Protein AF-A0A238YU78-F1 (afdb_monomer_lite)

Structure (mmCIF, N/CA/C/O backbone):
data_AF-A0A238YU78-F1
#
_entry.id   AF-A0A238YU78-F1
#
loop_
_atom_site.group_PDB
_atom_site.id
_atom_site.type_symbol
_atom_site.label_atom_id
_atom_site.label_alt_id
_atom_site.label_comp_id
_atom_site.label_asym_id
_atom_site.label_entity_id
_atom_site.label_seq_id
_atom_site.pdbx_PDB_ins_code
_atom_site.Cartn_x
_atom_site.Cartn_y
_atom_site.Cartn_z
_atom_site.occupancy
_atom_site.B_iso_or_equiv
_atom_site.auth_seq_id
_atom_site.auth_comp_id
_atom_site.auth_asym_id
_atom_site.auth_atom_id
_atom_site.pdbx_PDB_model_num
ATOM 1 N N . MET A 1 1 ? -21.772 9.415 -13.716 1.00 43.59 1 MET A N 1
ATOM 2 C CA . MET A 1 1 ? -20.912 8.350 -13.154 1.00 43.59 1 MET A CA 1
ATOM 3 C C . MET A 1 1 ? -19.638 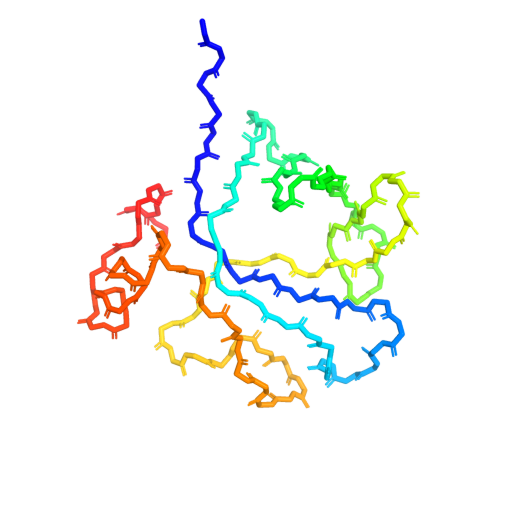9.010 -12.639 1.00 43.59 1 MET A C 1
ATOM 5 O O . MET A 1 1 ? -18.949 9.639 -13.431 1.00 43.59 1 MET A O 1
ATOM 9 N N . LEU A 1 2 ? -19.375 9.005 -11.327 1.00 52.41 2 LEU A N 1
ATOM 10 C CA . LEU A 1 2 ? -18.134 9.577 -10.784 1.00 52.41 2 LEU A CA 1
ATOM 11 C C . LEU A 1 2 ? -16.968 8.689 -11.236 1.00 52.41 2 LEU A C 1
ATOM 13 O O . LEU A 1 2 ? -16.903 7.529 -10.843 1.00 52.41 2 LEU A O 1
ATOM 17 N N . VAL A 1 3 ? -16.078 9.213 -12.080 1.00 58.66 3 VAL A N 1
ATOM 18 C CA . VAL A 1 3 ? -14.876 8.483 -12.503 1.00 58.66 3 VAL A CA 1
ATOM 19 C C . VAL A 1 3 ? -13.944 8.392 -11.296 1.00 58.66 3 VAL A C 1
ATOM 21 O O . VAL A 1 3 ? -13.409 9.399 -10.830 1.00 58.66 3 VAL A O 1
ATOM 24 N N . MET A 1 4 ? -13.813 7.190 -10.741 1.00 80.19 4 MET A N 1
ATOM 25 C CA . MET A 1 4 ? -12.860 6.882 -9.679 1.00 80.19 4 MET A CA 1
ATOM 26 C C . MET A 1 4 ? -11.531 6.522 -10.325 1.00 80.19 4 MET A C 1
ATOM 28 O O . MET A 1 4 ? -11.503 5.788 -11.309 1.00 80.19 4 MET A O 1
ATOM 32 N N . ALA A 1 5 ? -10.433 7.050 -9.792 1.00 86.50 5 ALA A N 1
ATOM 33 C CA . ALA A 1 5 ? -9.130 6.742 -10.351 1.00 86.50 5 ALA A CA 1
ATOM 34 C C . ALA A 1 5 ? -8.682 5.356 -9.887 1.00 86.50 5 ALA A C 1
ATOM 36 O O . ALA A 1 5 ? -8.666 5.080 -8.688 1.00 86.50 5 ALA A O 1
ATOM 37 N N . GLU A 1 6 ? -8.289 4.509 -10.829 1.00 92.06 6 GLU A N 1
ATOM 38 C CA . GLU A 1 6 ? -7.728 3.188 -10.560 1.00 92.06 6 GLU A CA 1
ATOM 39 C C . GLU A 1 6 ? -6.211 3.217 -10.684 1.00 92.06 6 GLU A C 1
ATOM 41 O O . GLU A 1 6 ? -5.665 3.815 -11.612 1.00 92.06 6 GLU A O 1
ATOM 46 N N . ARG A 1 7 ? -5.522 2.583 -9.733 1.00 94.75 7 ARG A N 1
ATOM 47 C CA . ARG A 1 7 ? -4.065 2.427 -9.760 1.00 94.75 7 ARG A CA 1
ATOM 48 C C . ARG A 1 7 ? -3.664 1.026 -9.328 1.00 94.75 7 ARG A C 1
ATOM 50 O O . ARG A 1 7 ? -4.255 0.479 -8.403 1.00 94.75 7 ARG A O 1
ATOM 57 N N . VAL A 1 8 ? -2.608 0.502 -9.944 1.00 97.06 8 VAL A N 1
ATOM 58 C CA . VAL A 1 8 ? -1.850 -0.631 -9.397 1.00 97.06 8 VAL A CA 1
ATOM 59 C C . VAL A 1 8 ? -0.962 -0.099 -8.273 1.00 97.06 8 VAL A C 1
ATOM 61 O O . VAL A 1 8 ? -0.184 0.839 -8.482 1.00 97.06 8 VAL A O 1
ATOM 64 N N . MET A 1 9 ? -1.116 -0.652 -7.075 1.00 97.81 9 MET A N 1
ATOM 65 C CA . MET A 1 9 ? -0.466 -0.181 -5.852 1.00 97.81 9 MET A CA 1
ATOM 66 C C . MET A 1 9 ? 0.186 -1.345 -5.111 1.00 97.81 9 MET A C 1
ATOM 68 O O . MET A 1 9 ? -0.298 -2.470 -5.190 1.00 97.81 9 MET A O 1
ATOM 72 N N . PHE A 1 10 ? 1.246 -1.045 -4.365 1.00 98.25 10 PHE A N 1
ATOM 73 C CA . PHE A 1 10 ? 1.712 -1.864 -3.253 1.00 98.25 10 PHE A CA 1
ATOM 74 C C . PHE A 1 10 ? 0.897 -1.510 -2.005 1.00 98.25 10 PHE A C 1
ATOM 76 O O . PHE A 1 10 ? 0.702 -0.325 -1.708 1.00 98.25 10 PHE A O 1
ATOM 83 N N . ILE A 1 11 ? 0.420 -2.525 -1.290 1.00 98.56 11 ILE A N 1
ATOM 84 C CA . ILE A 1 11 ? -0.342 -2.405 -0.046 1.00 98.56 11 ILE A CA 1
ATOM 85 C C . ILE A 1 11 ? 0.302 -3.325 0.982 1.00 98.56 11 ILE A C 1
ATOM 87 O O . ILE A 1 11 ? 0.544 -4.487 0.681 1.00 98.56 11 ILE A O 1
ATOM 91 N N . GLN A 1 12 ? 0.545 -2.845 2.196 1.00 98.38 12 GLN A N 1
ATOM 92 C CA . GLN A 1 12 ? 1.043 -3.665 3.299 1.00 98.38 12 GLN A CA 1
ATOM 93 C C . GLN A 1 12 ? 0.212 -3.435 4.556 1.00 98.38 12 GLN A C 1
ATOM 95 O O . GLN A 1 12 ? -0.025 -2.287 4.930 1.00 98.38 12 GLN A O 1
ATOM 100 N N . LEU A 1 13 ? -0.189 -4.518 5.226 1.00 98.19 13 LEU A N 1
ATOM 101 C CA . LEU A 1 13 ? -0.779 -4.456 6.562 1.00 98.19 13 LEU A CA 1
ATOM 102 C C . LEU A 1 13 ? 0.320 -4.162 7.590 1.00 98.19 13 LEU A C 1
ATOM 104 O O . LEU A 1 13 ? 1.321 -4.876 7.665 1.00 98.19 13 LEU A O 1
ATOM 108 N N . LYS A 1 14 ? 0.126 -3.114 8.388 1.00 97.56 14 LYS A N 1
ATOM 109 C CA . LYS A 1 14 ? 1.098 -2.639 9.382 1.00 97.56 14 LYS A CA 1
ATOM 110 C C . LYS A 1 14 ? 0.682 -2.974 10.811 1.00 97.56 14 LYS A C 1
ATOM 112 O O . LYS A 1 14 ? 1.544 -3.263 11.640 1.00 97.56 14 LYS A O 1
ATOM 117 N N . THR A 1 15 ? -0.619 -3.003 11.100 1.00 97.12 15 THR A N 1
ATOM 118 C CA . THR A 1 15 ? -1.129 -3.398 12.423 1.00 97.12 15 THR A CA 1
ATOM 119 C C . THR A 1 15 ? -0.622 -4.779 12.821 1.00 97.12 15 THR A C 1
ATOM 121 O O . THR A 1 15 ? -0.737 -5.730 12.058 1.00 97.12 15 THR A O 1
ATOM 124 N N . GLY A 1 16 ? -0.051 -4.883 14.024 1.00 96.50 16 GLY A N 1
ATOM 125 C CA . GLY A 1 16 ? 0.487 -6.141 14.551 1.00 96.50 16 GLY A CA 1
ATOM 126 C C . GLY A 1 16 ? 1.810 -6.594 13.921 1.00 96.50 16 GLY A C 1
ATOM 127 O O . GLY A 1 16 ? 2.312 -7.657 14.281 1.00 96.50 16 GLY A O 1
ATOM 128 N N . HIS A 1 17 ? 2.405 -5.807 13.016 1.00 94.75 17 HIS A N 1
ATOM 129 C CA . HIS A 1 17 ? 3.584 -6.211 12.253 1.00 94.75 17 HIS A CA 1
ATOM 130 C C . HIS A 1 17 ? 4.691 -5.150 12.257 1.00 94.75 17 HIS A C 1
ATOM 132 O O . HIS A 1 17 ? 4.786 -4.296 11.373 1.00 94.75 17 HIS A O 1
ATOM 138 N N . SER A 1 18 ? 5.602 -5.259 13.223 1.00 89.50 18 SER A N 1
ATOM 139 C CA . SER A 1 18 ? 6.824 -4.450 13.260 1.00 89.50 18 SER A CA 1
ATOM 140 C C . SER A 1 18 ? 7.772 -4.798 12.104 1.00 89.50 18 SER A C 1
ATOM 142 O O . SER A 1 18 ? 7.779 -5.925 11.597 1.00 89.50 18 SER A O 1
ATOM 144 N N . THR A 1 19 ? 8.652 -3.864 11.729 1.00 90.94 19 THR A N 1
ATOM 145 C CA . THR A 1 19 ? 9.749 -4.090 10.759 1.00 90.94 19 THR A CA 1
ATOM 146 C C . THR A 1 19 ? 9.288 -4.572 9.374 1.00 90.94 19 THR A C 1
ATOM 148 O O . THR A 1 19 ? 9.962 -5.376 8.741 1.00 90.94 19 THR A O 1
ATOM 151 N N . ASP A 1 20 ? 8.129 -4.102 8.906 1.00 90.81 20 ASP A N 1
ATOM 152 C CA . ASP A 1 20 ? 7.560 -4.405 7.579 1.00 90.81 20 ASP A CA 1
ATOM 153 C C . ASP A 1 20 ? 7.386 -5.900 7.277 1.00 90.81 20 ASP A C 1
ATOM 155 O O . ASP A 1 20 ? 7.548 -6.332 6.137 1.00 90.81 20 ASP A O 1
ATOM 159 N N . LYS A 1 21 ? 7.068 -6.721 8.280 1.00 94.75 21 LYS A N 1
ATOM 160 C CA . LYS A 1 21 ? 6.859 -8.171 8.094 1.00 94.75 21 LYS A CA 1
ATOM 161 C C . LYS A 1 21 ? 5.395 -8.567 7.896 1.00 94.75 21 LYS A C 1
ATOM 163 O O . LYS A 1 21 ? 5.086 -9.754 7.874 1.00 94.75 21 LYS A O 1
ATOM 168 N N . GLY A 1 22 ? 4.499 -7.589 7.797 1.00 96.25 22 GLY A N 1
ATOM 169 C CA . GLY A 1 22 ? 3.077 -7.847 7.615 1.00 96.25 22 GLY A CA 1
ATOM 170 C C . GLY A 1 22 ? 2.754 -8.303 6.196 1.00 96.25 22 GLY A C 1
ATOM 171 O O . GLY A 1 22 ? 3.520 -7.994 5.281 1.00 96.25 22 GLY A O 1
ATOM 172 N N . PRO A 1 23 ? 1.636 -9.019 5.993 1.00 97.75 23 PRO A N 1
ATOM 173 C CA . PRO A 1 23 ? 1.168 -9.389 4.665 1.00 97.75 23 PRO A CA 1
ATOM 174 C C . PRO A 1 23 ? 1.122 -8.184 3.718 1.00 97.75 23 PRO A C 1
ATOM 176 O O . PRO A 1 23 ? 0.775 -7.071 4.127 1.00 97.75 23 PRO A O 1
ATOM 179 N N . ALA A 1 24 ? 1.487 -8.412 2.458 1.00 98.31 24 ALA A N 1
ATOM 180 C CA . ALA A 1 24 ? 1.539 -7.372 1.442 1.00 98.31 24 ALA A CA 1
ATOM 181 C C . ALA A 1 24 ? 0.990 -7.850 0.098 1.00 98.31 24 ALA A C 1
ATOM 183 O O . ALA A 1 24 ? 0.975 -9.050 -0.191 1.00 98.31 24 ALA A O 1
ATOM 184 N N . TRP A 1 25 ? 0.569 -6.891 -0.724 1.00 98.75 25 TRP A N 1
ATOM 185 C CA . TRP A 1 25 ? -0.107 -7.119 -1.992 1.00 98.75 25 TRP A CA 1
ATOM 186 C C . TRP A 1 25 ? 0.332 -6.136 -3.069 1.00 98.75 25 TRP A C 1
ATOM 188 O O . TRP A 1 25 ? 0.639 -4.980 -2.776 1.00 98.75 25 TRP A O 1
ATOM 198 N N . ILE A 1 26 ? 0.295 -6.596 -4.318 1.00 98.56 26 ILE A N 1
ATOM 199 C CA . ILE A 1 26 ? 0.182 -5.748 -5.501 1.00 98.56 26 ILE A CA 1
ATOM 200 C C . ILE A 1 26 ? -1.245 -5.896 -6.015 1.00 98.56 26 ILE A C 1
ATOM 202 O O . ILE A 1 26 ? -1.609 -6.965 -6.505 1.00 98.56 26 ILE A O 1
ATOM 206 N N . SER A 1 27 ? -2.033 -4.828 -5.915 1.00 98.50 27 SER A N 1
ATOM 207 C CA . SER A 1 27 ? -3.462 -4.860 -6.243 1.00 98.50 27 SER A CA 1
ATOM 208 C C . SER A 1 27 ? -3.913 -3.619 -6.991 1.00 98.50 27 SER A C 1
ATOM 210 O O . SER A 1 27 ? -3.300 -2.547 -6.918 1.00 98.50 27 SER A O 1
ATOM 212 N N . ARG A 1 28 ? -5.073 -3.742 -7.635 1.00 97.19 28 ARG A N 1
ATOM 213 C CA . ARG A 1 28 ? -5.861 -2.600 -8.087 1.00 97.19 28 ARG A CA 1
ATOM 214 C C . ARG A 1 28 ? -6.503 -1.902 -6.892 1.00 97.19 28 ARG A C 1
ATOM 216 O O . ARG A 1 28 ? -7.200 -2.516 -6.087 1.00 97.19 28 ARG A O 1
ATOM 223 N N . VAL A 1 29 ? -6.312 -0.592 -6.805 1.00 97.25 29 VAL A N 1
ATOM 224 C CA . VAL A 1 29 ? -6.931 0.264 -5.791 1.00 97.25 29 VAL A CA 1
ATOM 225 C C . VAL A 1 29 ? -7.691 1.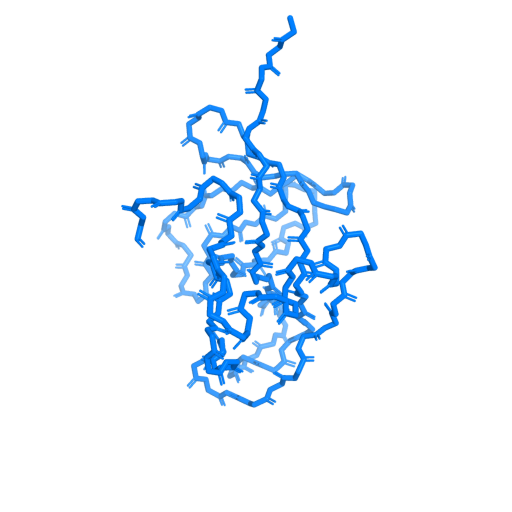381 -6.484 1.00 97.25 29 VAL A C 1
ATOM 227 O O . VAL A 1 29 ? -7.140 2.093 -7.329 1.00 97.25 29 VAL A O 1
ATOM 230 N N . ARG A 1 30 ? -8.958 1.558 -6.101 1.00 95.81 30 ARG A N 1
ATOM 231 C CA . ARG A 1 30 ? -9.771 2.700 -6.534 1.00 95.81 30 ARG A CA 1
ATOM 232 C C . ARG A 1 30 ? -9.637 3.827 -5.528 1.00 95.81 30 ARG A C 1
ATOM 234 O O . ARG A 1 30 ? -9.803 3.604 -4.334 1.00 95.81 30 ARG A O 1
ATOM 241 N N . PHE A 1 31 ? -9.423 5.044 -6.000 1.00 95.00 31 PHE A N 1
ATOM 242 C CA . PHE A 1 31 ? -9.370 6.239 -5.169 1.00 95.00 31 PHE A CA 1
ATOM 243 C C . PHE A 1 31 ? -10.530 7.181 -5.472 1.00 95.00 31 PHE A C 1
ATOM 245 O O . PHE A 1 31 ? -10.988 7.307 -6.612 1.00 95.00 31 PHE A O 1
ATOM 252 N N . ASN A 1 32 ? -10.981 7.897 -4.442 1.00 93.88 32 ASN A N 1
ATOM 253 C CA . ASN A 1 32 ? -11.820 9.072 -4.651 1.00 93.88 32 ASN A CA 1
ATOM 254 C C . ASN A 1 32 ? -11.016 10.221 -5.294 1.00 93.88 32 ASN A C 1
ATOM 256 O O . ASN A 1 32 ? -9.786 10.217 -5.315 1.00 93.88 32 ASN A O 1
ATOM 260 N N . ARG A 1 33 ? -11.717 11.251 -5.784 1.00 90.00 33 ARG A N 1
ATOM 261 C CA . ARG A 1 33 ? -11.106 12.387 -6.502 1.00 90.00 33 ARG A CA 1
ATOM 262 C C . ARG A 1 33 ? -10.024 13.127 -5.701 1.00 90.00 33 ARG A C 1
ATOM 264 O O . ARG A 1 33 ? -9.116 13.698 -6.292 1.00 90.00 33 ARG A O 1
ATOM 271 N N . SER A 1 34 ? -10.127 13.137 -4.370 1.00 91.62 34 SER A N 1
ATOM 272 C CA . SER A 1 34 ? -9.162 13.797 -3.483 1.00 91.62 34 SER A CA 1
ATOM 273 C C . SER A 1 34 ? -8.006 12.896 -3.045 1.00 91.62 34 SER A C 1
ATOM 275 O O . SER A 1 34 ? -7.138 13.361 -2.308 1.00 91.62 34 SER A O 1
ATOM 277 N N . TRP A 1 35 ? -7.987 11.625 -3.463 1.00 92.25 35 TRP A N 1
ATOM 278 C CA . TRP A 1 35 ? -7.000 10.612 -3.065 1.00 92.25 35 TRP A CA 1
ATOM 279 C C . TRP A 1 35 ? -6.941 10.332 -1.555 1.00 92.25 35 TRP A C 1
ATOM 281 O O . TRP A 1 35 ? -5.999 9.705 -1.069 1.00 92.25 35 TRP A O 1
ATOM 291 N N . LYS A 1 36 ? -7.931 10.808 -0.789 1.00 96.12 36 LYS A N 1
ATOM 292 C CA . LYS A 1 36 ? -8.003 10.630 0.671 1.00 96.12 36 LYS A CA 1
ATOM 293 C C . LYS A 1 36 ? -8.718 9.342 1.077 1.00 96.12 36 LYS A C 1
ATOM 295 O O . LYS A 1 36 ? -8.607 8.941 2.232 1.00 96.12 36 LYS A O 1
ATOM 300 N N . THR A 1 37 ? -9.424 8.702 0.148 1.00 97.06 37 THR A N 1
ATOM 301 C CA . THR A 1 37 ? -10.119 7.431 0.376 1.00 97.06 37 THR A CA 1
ATOM 302 C C . THR A 1 37 ? -9.744 6.442 -0.715 1.00 97.06 37 THR A C 1
ATOM 304 O O . THR A 1 37 ? -9.860 6.772 -1.899 1.00 97.06 37 THR A O 1
ATOM 307 N N . ALA A 1 38 ? -9.316 5.254 -0.302 1.00 97.94 38 ALA A N 1
ATOM 308 C CA . ALA A 1 38 ? -9.030 4.106 -1.148 1.00 97.94 38 ALA A CA 1
ATOM 309 C C . ALA A 1 38 ? -10.063 3.000 -0.907 1.00 97.94 38 ALA A C 1
ATOM 311 O O . ALA A 1 38 ? -10.502 2.791 0.220 1.00 97.94 38 ALA A O 1
ATOM 312 N N . TYR A 1 39 ? -10.425 2.284 -1.965 1.00 97.88 39 TYR A N 1
ATOM 313 C CA . TYR A 1 39 ? -11.295 1.115 -1.922 1.00 97.88 39 TYR A CA 1
ATOM 314 C C . TYR A 1 39 ? -10.525 -0.074 -2.484 1.00 97.88 39 TYR A C 1
ATOM 316 O O . TYR A 1 39 ? -10.069 -0.027 -3.633 1.00 97.88 39 TYR A O 1
ATOM 324 N N . TRP A 1 40 ? -10.367 -1.113 -1.671 1.00 98.12 40 TRP A N 1
ATOM 325 C CA . TRP A 1 40 ? -9.496 -2.253 -1.958 1.00 98.12 40 TRP A CA 1
ATOM 326 C C . TRP A 1 40 ? -9.996 -3.492 -1.207 1.00 98.12 40 TRP A C 1
ATOM 328 O O . TRP A 1 40 ? -10.267 -3.402 -0.016 1.00 98.12 40 TRP A O 1
ATOM 338 N N . HIS A 1 41 ? -10.172 -4.623 -1.902 1.00 97.50 41 HIS A N 1
ATOM 339 C CA . HIS A 1 41 ? -10.700 -5.884 -1.344 1.00 97.50 41 HIS A CA 1
ATOM 340 C C . HIS A 1 41 ? -11.934 -5.731 -0.434 1.00 97.50 41 HIS A C 1
ATOM 342 O O . HIS A 1 41 ? -11.996 -6.285 0.658 1.00 97.50 41 HIS A O 1
ATOM 348 N N . GLY A 1 42 ? -12.916 -4.935 -0.865 1.00 97.50 42 GLY A N 1
ATOM 349 C CA . GLY A 1 42 ? -14.127 -4.665 -0.078 1.00 97.50 42 GLY A CA 1
ATOM 350 C C . GLY A 1 42 ? -13.930 -3.705 1.102 1.00 97.50 42 GLY A C 1
ATOM 351 O O . GLY A 1 42 ? -14.915 -3.278 1.691 1.00 97.50 42 GLY A O 1
ATOM 352 N N . ARG A 1 43 ? -12.693 -3.299 1.409 1.00 98.38 43 ARG A N 1
ATOM 353 C CA . ARG A 1 43 ? -12.366 -2.362 2.488 1.00 98.38 43 ARG A CA 1
ATOM 354 C C . ARG A 1 43 ? -12.431 -0.920 2.017 1.00 98.38 43 ARG A C 1
ATOM 356 O O . ARG A 1 43 ? -12.111 -0.604 0.864 1.00 98.38 43 ARG A O 1
ATOM 363 N N . THR A 1 44 ? -12.768 -0.037 2.953 1.00 98.56 44 THR A N 1
ATOM 364 C CA . THR A 1 44 ? -12.682 1.413 2.774 1.00 98.56 44 THR A CA 1
ATOM 365 C C . THR A 1 44 ? -11.542 1.947 3.627 1.00 98.56 44 THR A C 1
ATOM 367 O O . THR A 1 44 ? -11.631 2.011 4.849 1.00 98.56 44 THR A O 1
ATOM 370 N N . LEU A 1 45 ? -10.461 2.357 2.973 1.00 98.69 45 LEU A N 1
ATOM 371 C CA . LEU A 1 45 ? -9.265 2.858 3.633 1.00 98.69 45 LEU A CA 1
ATOM 372 C C . LEU A 1 45 ? -9.246 4.390 3.599 1.00 98.69 45 LEU A C 1
ATOM 374 O O . LEU A 1 45 ? -9.376 5.003 2.534 1.00 98.69 45 LEU A O 1
ATOM 378 N N . ARG A 1 46 ? -9.038 5.032 4.749 1.00 98.50 46 ARG A N 1
ATOM 379 C CA . ARG A 1 46 ? -8.939 6.493 4.877 1.00 98.50 46 ARG A CA 1
ATOM 380 C C . ARG A 1 46 ? -7.501 6.918 5.144 1.00 98.50 46 ARG A C 1
ATOM 382 O O . ARG A 1 46 ? -6.855 6.411 6.056 1.00 98.50 46 ARG A O 1
ATOM 389 N N . ARG A 1 47 ? -7.012 7.882 4.361 1.00 98.12 47 ARG A N 1
ATOM 390 C CA . ARG A 1 47 ? -5.675 8.459 4.528 1.00 98.12 47 ARG A CA 1
ATOM 391 C C . ARG A 1 47 ? -5.598 9.232 5.840 1.00 98.12 47 ARG A C 1
ATOM 393 O O . ARG A 1 47 ? -6.476 10.053 6.115 1.00 98.12 47 ARG A O 1
ATOM 400 N N . TRP A 1 48 ? -4.520 9.043 6.595 1.00 97.56 48 TRP A N 1
ATOM 401 C CA . TRP A 1 48 ? -4.266 9.797 7.822 1.00 97.56 48 TRP A CA 1
ATOM 402 C C . TRP A 1 48 ? -2.773 10.097 7.987 1.00 97.56 48 TRP A C 1
ATOM 404 O O . TRP A 1 48 ? -1.997 9.187 8.261 1.00 97.56 48 TRP A O 1
ATOM 414 N N . PRO A 1 49 ? -2.347 11.364 7.828 1.00 91.62 49 PRO A N 1
ATOM 415 C CA . PRO A 1 49 ? -0.937 11.741 7.945 1.00 91.62 49 PRO A CA 1
ATOM 416 C C . PRO A 1 49 ? -0.341 11.582 9.349 1.00 91.62 49 PRO A C 1
ATOM 418 O O . PRO A 1 49 ? 0.873 11.598 9.481 1.00 91.62 49 PRO A O 1
ATOM 421 N N . GLY A 1 50 ? -1.172 11.469 10.389 1.00 92.94 50 GLY A N 1
ATOM 422 C CA . GLY A 1 50 ? -0.714 11.319 11.772 1.00 92.94 50 GLY A CA 1
ATOM 423 C C . GLY A 1 50 ? -0.403 9.879 12.190 1.00 92.94 50 GLY A C 1
ATOM 424 O O . GLY A 1 50 ? -0.241 9.639 13.380 1.00 92.94 50 GLY A O 1
ATOM 425 N N . LEU A 1 51 ? -0.398 8.917 11.259 1.00 93.31 51 LEU A N 1
ATOM 426 C CA . LEU A 1 51 ? 0.035 7.547 11.543 1.00 93.31 51 LEU A CA 1
ATOM 427 C C . LEU A 1 51 ? 1.566 7.498 11.569 1.00 93.31 51 LEU A C 1
ATOM 429 O O . LEU A 1 51 ? 2.223 8.177 10.783 1.00 93.31 51 LEU A O 1
ATOM 433 N N . PHE A 1 52 ? 2.128 6.701 12.476 1.00 89.38 52 PHE A N 1
ATOM 434 C CA . PHE A 1 52 ? 3.577 6.650 12.682 1.00 89.38 52 PHE A CA 1
ATOM 435 C C . PHE A 1 52 ? 4.303 5.846 11.593 1.00 89.38 52 PHE A C 1
ATOM 437 O O . PHE A 1 52 ? 5.274 6.325 11.017 1.00 89.38 52 PHE A O 1
ATOM 444 N N . ASP A 1 53 ? 3.813 4.639 11.297 1.00 93.06 53 ASP A N 1
ATOM 445 C CA . ASP A 1 53 ? 4.442 3.692 10.362 1.00 93.06 53 ASP A CA 1
ATOM 446 C C . ASP A 1 53 ? 3.447 3.218 9.285 1.00 93.06 53 ASP A C 1
ATOM 448 O O . ASP A 1 53 ? 3.543 2.132 8.732 1.00 93.06 53 ASP A O 1
ATOM 452 N N . ALA A 1 54 ? 2.426 4.021 8.999 1.00 97.12 54 ALA A N 1
ATOM 453 C CA . ALA A 1 54 ? 1.382 3.728 8.022 1.00 97.12 54 ALA A CA 1
ATOM 454 C C . ALA A 1 54 ? 0.899 5.033 7.379 1.00 97.12 54 ALA A C 1
ATOM 456 O O . ALA A 1 54 ? 1.314 6.123 7.770 1.00 97.12 54 ALA A O 1
ATOM 457 N N . ASN A 1 55 ? 0.033 4.954 6.368 1.00 98.00 55 ASN A N 1
ATOM 458 C CA . ASN A 1 55 ? -0.523 6.155 5.733 1.00 98.00 55 ASN A CA 1
ATOM 459 C C . ASN A 1 55 ? -2.034 6.087 5.462 1.00 98.00 55 ASN A C 1
ATOM 461 O O . ASN A 1 55 ? -2.655 7.129 5.219 1.00 98.00 55 ASN A O 1
ATOM 465 N N . PHE A 1 56 ? -2.640 4.905 5.569 1.00 98.62 56 PHE A N 1
ATOM 466 C CA . PHE A 1 56 ? -4.084 4.699 5.574 1.00 98.62 56 PHE A CA 1
ATOM 467 C C . PHE A 1 56 ? -4.490 3.800 6.742 1.00 98.62 56 PHE A C 1
ATOM 469 O O . PHE A 1 56 ? -3.677 3.053 7.275 1.00 98.62 56 PHE A O 1
ATOM 476 N N . TYR A 1 57 ? -5.767 3.836 7.104 1.00 98.62 57 TYR A N 1
ATOM 477 C CA . TYR A 1 57 ? -6.379 2.828 7.963 1.00 98.62 57 TYR A CA 1
ATOM 478 C C . TYR A 1 57 ? -7.738 2.399 7.419 1.00 98.62 57 TYR A C 1
ATOM 480 O O . TYR A 1 57 ? -8.412 3.189 6.754 1.00 98.62 57 TYR A O 1
ATOM 488 N N . ASP A 1 58 ? -8.156 1.179 7.732 1.00 98.69 58 ASP A N 1
ATOM 489 C CA . ASP A 1 58 ? -9.505 0.688 7.463 1.00 98.69 58 ASP A CA 1
ATOM 490 C C . ASP A 1 58 ? -10.509 1.324 8.431 1.00 98.69 58 ASP A C 1
ATOM 492 O O . ASP A 1 58 ? -10.318 1.316 9.652 1.00 98.69 58 ASP A O 1
ATOM 496 N N . VAL A 1 59 ? -11.566 1.927 7.886 1.00 98.50 59 VAL A N 1
ATOM 497 C CA . VAL A 1 59 ? -12.588 2.618 8.682 1.00 98.50 59 VAL A CA 1
ATOM 498 C C . VAL A 1 59 ? -13.375 1.675 9.592 1.00 98.50 59 VAL A C 1
ATOM 500 O O . VAL A 1 59 ? -13.885 2.150 10.605 1.00 98.50 59 VAL A O 1
ATOM 503 N N . GLU A 1 60 ? -13.444 0.380 9.268 1.00 98.50 60 GLU A N 1
ATOM 504 C CA . GLU A 1 60 ? -14.166 -0.620 10.063 1.00 98.50 60 GLU A CA 1
ATOM 505 C C . GLU A 1 60 ? -13.256 -1.280 11.105 1.00 98.50 60 GLU A C 1
ATOM 507 O O . GLU A 1 60 ? -13.496 -1.152 12.305 1.00 98.50 60 GLU A O 1
ATOM 512 N N . SER A 1 61 ? -12.179 -1.945 10.672 1.00 98.38 61 SER A N 1
ATOM 513 C CA . SER A 1 61 ? -11.307 -2.718 11.575 1.00 98.38 61 SER A CA 1
ATOM 514 C C . SER A 1 61 ? -10.287 -1.873 12.338 1.00 98.38 61 SER A C 1
ATOM 516 O O . SER A 1 61 ? -9.680 -2.355 13.292 1.00 98.38 61 SER A O 1
ATOM 518 N N . ARG A 1 62 ? -10.072 -0.619 11.916 1.00 97.88 62 ARG A N 1
ATOM 519 C CA . ARG A 1 62 ? -9.001 0.274 12.395 1.00 97.88 62 ARG A CA 1
ATOM 520 C C . ARG A 1 62 ? -7.584 -0.232 12.117 1.00 97.88 62 ARG A C 1
ATOM 522 O O . ARG A 1 62 ? -6.636 0.405 12.568 1.00 97.88 62 ARG A O 1
ATOM 529 N N . GLU A 1 63 ? -7.433 -1.299 11.337 1.00 98.38 63 GLU A N 1
ATOM 530 C CA . GLU A 1 63 ? -6.131 -1.766 10.873 1.00 98.38 63 GLU A CA 1
ATOM 531 C C . GLU A 1 63 ? -5.453 -0.701 10.010 1.00 98.38 63 GLU A C 1
ATOM 533 O O . GLU A 1 63 ? -6.082 -0.036 9.188 1.00 98.38 63 GLU A O 1
ATOM 538 N N . GLU A 1 64 ? -4.154 -0.549 10.199 1.00 98.44 64 GLU A N 1
ATOM 539 C CA . GLU A 1 64 ? -3.308 0.427 9.543 1.00 98.44 64 GLU A CA 1
ATOM 540 C C . GLU A 1 64 ? -2.569 -0.220 8.380 1.00 98.44 64 GLU A C 1
ATOM 542 O O . GLU A 1 64 ? -2.057 -1.339 8.476 1.00 98.44 64 GLU A O 1
ATOM 547 N N . TYR A 1 65 ? -2.496 0.517 7.279 1.00 98.56 65 TYR A N 1
ATOM 548 C CA . TYR A 1 65 ? -1.930 0.065 6.023 1.00 98.56 65 TYR A CA 1
ATOM 549 C C . TYR A 1 65 ? -0.949 1.093 5.471 1.00 98.56 65 TYR A C 1
ATOM 551 O O . TYR A 1 65 ? -1.151 2.311 5.567 1.00 98.56 65 TYR A O 1
ATOM 559 N N . TRP A 1 66 ? 0.095 0.585 4.826 1.00 98.06 66 TRP A N 1
ATOM 560 C CA . TRP A 1 66 ? 0.957 1.368 3.956 1.00 98.06 66 TRP A CA 1
ATOM 561 C C . TRP A 1 66 ? 0.560 1.149 2.498 1.00 98.06 66 TRP A C 1
ATOM 563 O O . TRP A 1 66 ? 0.574 0.018 2.018 1.00 98.06 66 TRP A O 1
ATOM 573 N N . LEU A 1 67 ? 0.207 2.224 1.794 1.00 98.00 67 LEU A N 1
ATOM 574 C CA . LEU A 1 67 ? -0.092 2.222 0.362 1.00 98.00 67 LEU A CA 1
ATOM 575 C C . LEU A 1 67 ? 0.939 3.073 -0.385 1.00 98.00 67 LEU A C 1
ATOM 577 O O . LEU A 1 67 ? 1.121 4.255 -0.075 1.00 98.00 67 LEU A O 1
ATOM 581 N N . SER A 1 68 ? 1.549 2.516 -1.426 1.00 96.69 68 SER A N 1
ATOM 582 C CA . SER A 1 68 ? 2.452 3.233 -2.336 1.00 96.69 68 SER A CA 1
ATOM 583 C C . SER A 1 68 ? 2.328 2.717 -3.769 1.00 96.69 68 SER A C 1
ATOM 585 O O . SER A 1 68 ? 1.647 1.733 -4.042 1.00 96.69 68 SER A O 1
ATOM 587 N N . GLY A 1 69 ? 2.949 3.409 -4.731 1.00 96.62 69 GLY A N 1
ATOM 588 C CA . GLY A 1 69 ? 3.181 2.769 -6.028 1.00 96.62 69 GLY A CA 1
ATOM 589 C C . GLY A 1 69 ? 4.149 1.600 -5.854 1.00 96.62 69 GLY A C 1
ATOM 590 O O . GLY A 1 69 ? 5.037 1.721 -5.008 1.00 96.62 69 GLY A O 1
ATOM 591 N N . PRO A 1 70 ? 3.990 0.507 -6.615 1.00 97.12 70 PRO A N 1
ATOM 592 C CA . PRO A 1 70 ? 4.966 -0.564 -6.585 1.00 97.12 70 PRO A CA 1
ATOM 593 C C . PRO A 1 70 ? 6.293 -0.089 -7.178 1.00 97.12 70 PRO A C 1
ATOM 595 O O . PRO A 1 70 ? 6.322 0.751 -8.087 1.00 97.12 70 PRO A O 1
ATOM 598 N N . ARG A 1 71 ? 7.394 -0.647 -6.690 1.00 96.00 71 ARG A N 1
ATOM 599 C CA . ARG A 1 71 ? 8.733 -0.370 -7.204 1.00 96.00 71 ARG A CA 1
ATOM 600 C C . ARG A 1 71 ? 9.139 -1.387 -8.258 1.00 96.00 71 ARG A C 1
ATOM 602 O O . ARG A 1 71 ? 8.834 -2.573 -8.166 1.00 96.00 71 ARG A O 1
ATOM 609 N N . ARG A 1 72 ? 9.878 -0.919 -9.267 1.00 95.38 72 ARG A N 1
ATOM 610 C CA . ARG A 1 72 ? 10.369 -1.773 -10.359 1.00 95.38 72 ARG A CA 1
ATOM 611 C C . ARG A 1 72 ? 11.452 -2.754 -9.893 1.00 95.38 72 ARG A C 1
ATOM 613 O O . ARG A 1 72 ? 11.546 -3.853 -10.422 1.00 95.38 72 ARG A O 1
ATOM 620 N N . ASP A 1 73 ? 12.230 -2.371 -8.881 1.00 95.44 73 ASP A N 1
ATOM 621 C CA . ASP A 1 73 ? 13.225 -3.229 -8.222 1.00 95.44 73 ASP A CA 1
ATOM 622 C C . ASP A 1 73 ? 12.610 -4.214 -7.209 1.00 95.44 73 ASP A C 1
ATOM 624 O O . ASP A 1 73 ? 13.328 -5.030 -6.634 1.00 95.44 73 ASP A O 1
ATOM 628 N N . GLN A 1 74 ? 11.287 -4.156 -7.001 1.00 95.25 74 GLN A N 1
ATOM 629 C CA . GLN A 1 74 ? 10.539 -4.990 -6.053 1.00 95.25 74 GLN A CA 1
ATOM 630 C C . GLN A 1 74 ? 11.026 -4.864 -4.595 1.00 95.25 74 GLN A C 1
ATOM 632 O O . GLN A 1 74 ? 10.821 -5.778 -3.792 1.00 95.25 74 GLN A O 1
ATOM 637 N N . ALA A 1 75 ? 11.691 -3.755 -4.248 1.00 94.88 75 ALA A N 1
ATOM 638 C CA . ALA A 1 75 ? 12.145 -3.436 -2.894 1.00 94.88 75 ALA A CA 1
ATOM 639 C C . ALA A 1 75 ? 11.145 -2.500 -2.185 1.00 94.88 75 ALA A C 1
ATOM 641 O O . ALA A 1 75 ? 11.497 -1.405 -1.735 1.00 94.88 75 ALA A O 1
ATOM 642 N N . ASP A 1 76 ? 9.868 -2.898 -2.167 1.00 96.12 76 ASP A N 1
ATOM 643 C CA . ASP A 1 76 ? 8.742 -2.086 -1.675 1.00 96.12 76 ASP A CA 1
ATOM 644 C C . ASP A 1 76 ? 8.756 -1.852 -0.157 1.00 96.12 76 ASP A C 1
ATOM 646 O O . ASP A 1 76 ? 8.271 -0.823 0.315 1.00 96.12 76 ASP A O 1
ATOM 650 N N . THR A 1 77 ? 9.345 -2.769 0.608 1.00 94.62 77 THR A N 1
ATOM 651 C CA . THR A 1 77 ? 9.489 -2.669 2.064 1.00 94.62 77 THR A CA 1
ATOM 652 C C . THR A 1 77 ? 10.778 -1.966 2.477 1.00 94.62 77 THR A C 1
ATOM 654 O O . THR A 1 77 ? 11.798 -2.034 1.792 1.00 94.62 77 THR A O 1
ATOM 657 N N . ARG A 1 78 ? 10.754 -1.299 3.635 1.00 90.38 78 ARG A N 1
ATOM 658 C CA . ARG A 1 78 ? 11.897 -0.567 4.194 1.00 90.38 78 ARG A CA 1
ATOM 659 C C . ARG A 1 78 ? 12.802 -1.456 5.045 1.00 90.38 78 ARG A C 1
ATOM 661 O O . ARG A 1 78 ? 14.017 -1.290 5.000 1.00 90.38 78 ARG A O 1
ATOM 668 N N . TYR A 1 79 ? 12.224 -2.370 5.823 1.00 90.94 79 TYR A N 1
ATOM 669 C CA . TYR A 1 79 ? 12.955 -3.177 6.815 1.00 90.94 79 TYR A CA 1
ATOM 670 C C . TYR A 1 79 ? 12.870 -4.692 6.598 1.00 90.94 79 TYR A C 1
ATOM 672 O O . TYR A 1 79 ? 13.367 -5.467 7.417 1.00 90.94 79 TYR A O 1
ATOM 680 N N . SER A 1 80 ? 12.250 -5.132 5.507 1.00 92.38 80 SER A N 1
ATOM 681 C CA . SER A 1 80 ? 12.091 -6.549 5.185 1.00 92.38 80 SER A CA 1
ATOM 682 C C . SER A 1 80 ? 12.270 -6.812 3.689 1.00 92.38 80 SER A C 1
ATOM 684 O O . SER A 1 80 ? 12.517 -5.890 2.912 1.00 92.38 80 SER A O 1
ATOM 686 N N . ILE A 1 81 ? 12.153 -8.084 3.302 1.00 92.69 81 ILE A N 1
ATOM 687 C CA . ILE A 1 81 ? 12.225 -8.570 1.914 1.00 92.69 81 ILE A CA 1
ATOM 688 C C . ILE A 1 81 ? 10.984 -9.391 1.538 1.00 92.69 81 ILE A C 1
ATOM 690 O O . ILE A 1 81 ? 11.060 -10.297 0.705 1.00 92.69 81 ILE A O 1
ATOM 694 N N . ILE A 1 82 ? 9.853 -9.145 2.208 1.00 93.75 82 ILE A N 1
ATOM 695 C CA . ILE A 1 82 ? 8.632 -9.907 1.934 1.00 93.75 82 ILE A CA 1
ATOM 696 C C . ILE A 1 82 ? 8.229 -9.742 0.467 1.00 93.75 82 ILE A C 1
ATOM 698 O O . ILE A 1 82 ? 8.381 -8.675 -0.131 1.00 93.75 82 ILE A O 1
ATOM 702 N N . ARG A 1 83 ? 7.699 -10.813 -0.120 1.00 94.69 83 ARG A N 1
ATOM 703 C CA . ARG A 1 83 ? 7.157 -10.765 -1.474 1.00 94.69 83 ARG A CA 1
ATOM 704 C C . ARG A 1 83 ? 5.651 -10.544 -1.397 1.00 94.69 83 ARG A C 1
ATOM 706 O O . ARG A 1 83 ? 4.971 -11.359 -0.773 1.00 94.69 83 ARG A O 1
ATOM 713 N N . PRO A 1 84 ? 5.128 -9.455 -1.983 1.00 97.62 84 PRO A N 1
ATOM 714 C CA . PRO A 1 84 ? 3.697 -9.222 -1.985 1.00 97.62 84 PRO A CA 1
ATOM 715 C C . PRO A 1 84 ? 2.984 -10.286 -2.823 1.00 97.62 84 PRO A C 1
ATOM 717 O O . PRO A 1 84 ? 3.490 -10.731 -3.857 1.00 97.62 84 PRO A O 1
ATOM 720 N N . LYS A 1 85 ? 1.773 -10.661 -2.411 1.00 98.56 85 LYS A N 1
ATOM 721 C CA . LYS A 1 85 ? 0.859 -11.408 -3.275 1.00 98.56 85 LYS A CA 1
ATOM 722 C C . LYS A 1 85 ? 0.413 -10.490 -4.414 1.00 98.56 85 LYS A C 1
ATOM 724 O O . LYS A 1 85 ? -0.079 -9.398 -4.169 1.00 98.56 85 LYS A O 1
ATOM 729 N N . VAL A 1 86 ? 0.565 -10.928 -5.656 1.00 98.62 86 VAL A N 1
ATOM 730 C CA . VAL A 1 86 ? 0.067 -10.179 -6.817 1.00 98.62 86 VAL A CA 1
ATOM 731 C C . VAL A 1 86 ? -1.335 -10.670 -7.141 1.00 98.62 86 VAL A C 1
ATOM 733 O O . VAL A 1 86 ? -1.504 -11.876 -7.348 1.00 98.62 86 VAL A O 1
ATOM 736 N N . ASP A 1 87 ? -2.309 -9.764 -7.181 1.00 98.69 87 ASP A N 1
ATOM 737 C CA . ASP A 1 87 ? -3.666 -10.095 -7.613 1.00 98.69 87 ASP A CA 1
ATOM 738 C C . ASP A 1 87 ? -3.710 -10.387 -9.114 1.00 98.69 87 ASP A C 1
ATOM 740 O O . ASP A 1 87 ? -3.003 -9.774 -9.919 1.00 98.69 87 ASP A O 1
ATOM 744 N N . ASP A 1 88 ? -4.553 -11.342 -9.497 1.00 98.50 88 ASP A N 1
ATOM 745 C CA . ASP A 1 88 ? -4.563 -11.865 -10.862 1.00 98.50 88 ASP A CA 1
ATOM 746 C C . ASP A 1 88 ? -5.004 -10.820 -11.895 1.00 98.50 88 ASP A C 1
ATOM 748 O O . ASP A 1 88 ? -4.458 -10.785 -12.995 1.00 98.50 88 ASP A O 1
ATOM 752 N N . ASP A 1 89 ? -5.904 -9.901 -11.530 1.00 97.25 89 ASP A N 1
ATOM 753 C CA . ASP A 1 89 ? -6.408 -8.846 -12.421 1.00 97.25 89 ASP A CA 1
ATOM 754 C C . ASP A 1 89 ? -5.382 -7.736 -12.723 1.00 97.25 89 ASP A C 1
ATOM 756 O O . ASP A 1 89 ? -5.610 -6.898 -13.602 1.00 97.25 89 ASP A O 1
ATOM 760 N N . VAL A 1 90 ? -4.259 -7.703 -11.994 1.00 97.62 90 VAL A N 1
ATOM 761 C 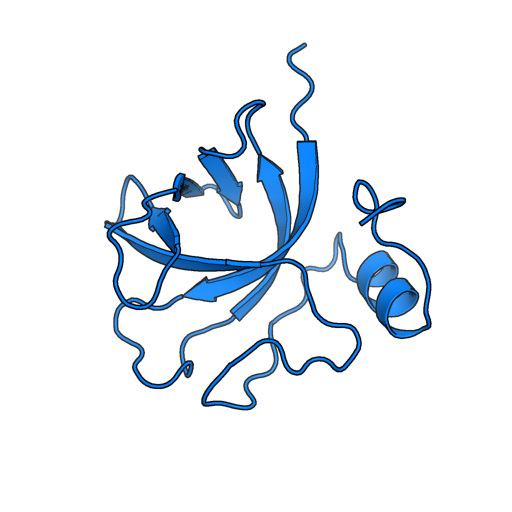CA . VAL A 1 90 ? -3.157 -6.754 -12.222 1.00 97.62 90 VAL A CA 1
ATOM 762 C C . VAL A 1 90 ? -1.838 -7.419 -12.593 1.00 97.62 90 VAL A C 1
ATOM 764 O O . VAL A 1 90 ? -0.881 -6.706 -12.902 1.00 97.62 90 VAL A O 1
ATOM 767 N N . ARG A 1 9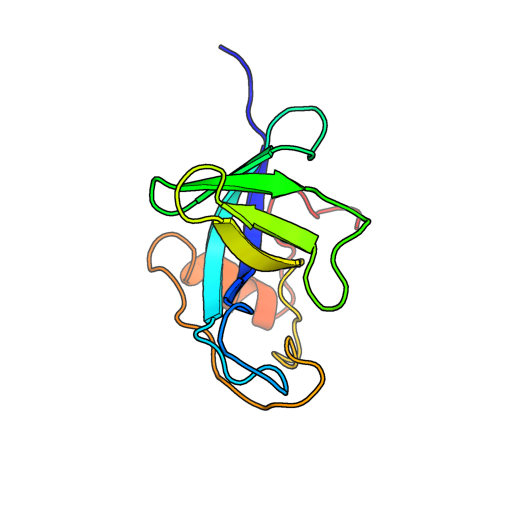1 ? -1.777 -8.756 -12.596 1.00 98.19 91 ARG A N 1
ATOM 768 C CA . ARG A 1 91 ? -0.545 -9.526 -12.809 1.00 98.19 91 ARG A CA 1
ATOM 769 C C . ARG A 1 91 ? 0.168 -9.142 -14.099 1.00 98.19 91 ARG A C 1
ATOM 771 O O . ARG A 1 91 ? 1.326 -8.741 -14.049 1.00 98.19 91 ARG A O 1
ATOM 778 N N . GLU A 1 92 ? -0.536 -9.182 -15.226 1.00 97.75 92 GLU A N 1
ATOM 779 C CA . GLU A 1 92 ? 0.045 -8.871 -16.538 1.00 97.75 92 GLU A CA 1
ATOM 780 C C . GLU A 1 92 ? 0.615 -7.441 -16.592 1.00 97.75 92 GLU A C 1
ATOM 782 O O . GLU A 1 92 ? 1.749 -7.226 -17.027 1.00 97.75 92 GLU A O 1
ATOM 787 N N . MET A 1 93 ? -0.136 -6.459 -16.079 1.00 96.31 93 MET A N 1
ATOM 788 C CA . MET A 1 93 ? 0.304 -5.060 -16.030 1.00 96.31 93 MET A CA 1
ATOM 789 C C . MET A 1 93 ? 1.524 -4.877 -15.126 1.00 96.31 93 MET A C 1
ATOM 791 O O . MET A 1 93 ? 2.443 -4.131 -15.467 1.00 96.31 93 MET A O 1
ATOM 795 N N . TYR A 1 94 ? 1.539 -5.542 -13.970 1.00 97.56 94 TYR A N 1
ATOM 796 C CA . TYR A 1 94 ? 2.660 -5.470 -13.043 1.00 97.56 94 TYR A CA 1
ATOM 797 C C . TYR A 1 94 ? 3.916 -6.103 -13.648 1.00 97.56 94 TYR A C 1
ATOM 799 O O . TYR A 1 94 ? 4.979 -5.490 -13.625 1.00 97.56 94 TYR A O 1
ATOM 807 N N . GLU A 1 95 ? 3.797 -7.268 -14.280 1.00 97.94 95 GLU A N 1
ATOM 808 C CA . GLU A 1 95 ? 4.910 -7.919 -14.973 1.00 97.94 95 GLU A CA 1
ATOM 809 C C . GLU A 1 95 ? 5.457 -7.067 -16.129 1.00 97.94 95 GLU A C 1
ATOM 811 O O . GLU A 1 95 ? 6.674 -6.959 -16.299 1.00 97.94 95 GLU A O 1
ATOM 816 N N . ALA A 1 96 ? 4.587 -6.409 -16.902 1.00 97.38 96 ALA A N 1
ATOM 817 C CA . ALA A 1 96 ? 5.012 -5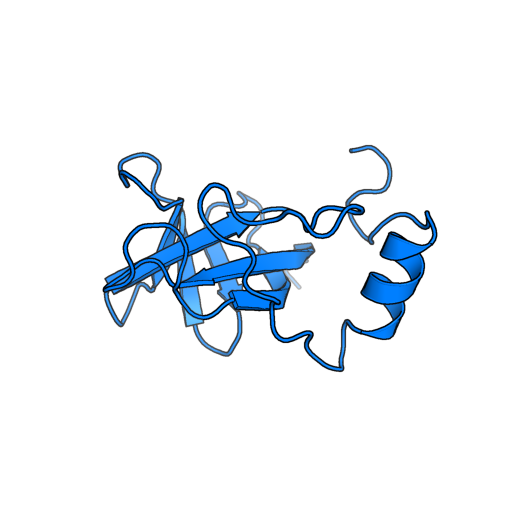.452 -17.922 1.00 97.38 96 ALA A CA 1
ATOM 818 C C . ALA A 1 96 ? 5.746 -4.248 -17.306 1.00 97.38 96 ALA A C 1
ATOM 820 O O . ALA A 1 96 ? 6.780 -3.818 -17.826 1.00 97.38 96 ALA A O 1
ATOM 821 N N . PHE A 1 97 ? 5.262 -3.736 -16.172 1.00 97.19 97 PHE A N 1
ATOM 822 C CA . PHE A 1 97 ? 5.913 -2.653 -15.436 1.00 97.19 97 PHE A CA 1
ATOM 823 C C . PHE A 1 97 ? 7.311 -3.033 -14.936 1.00 97.19 97 PHE A C 1
ATOM 825 O O . PHE A 1 97 ? 8.246 -2.231 -15.055 1.00 97.19 97 PHE A O 1
ATOM 832 N N . LEU A 1 98 ? 7.482 -4.266 -14.451 1.00 96.62 98 LEU A N 1
ATOM 833 C CA . LEU A 1 98 ? 8.789 -4.806 -14.065 1.00 96.62 98 LEU A CA 1
ATOM 834 C C . LEU A 1 98 ? 9.767 -4.846 -15.252 1.00 96.62 98 LEU A C 1
ATOM 836 O O . LEU A 1 98 ? 10.962 -4.632 -15.063 1.00 96.62 98 LEU A O 1
ATOM 840 N N . ARG A 1 99 ? 9.261 -5.024 -16.480 1.00 97.44 99 ARG A N 1
ATOM 841 C CA . ARG A 1 99 ? 10.041 -4.971 -17.732 1.00 97.44 99 ARG A CA 1
ATOM 842 C C . ARG A 1 99 ? 10.230 -3.561 -18.308 1.00 97.44 99 ARG A C 1
ATOM 844 O O . ARG A 1 99 ? 10.838 -3.419 -19.363 1.00 97.44 99 ARG A O 1
ATOM 851 N N . GLY A 1 100 ? 9.739 -2.519 -17.634 1.00 95.06 100 GLY A N 1
ATOM 852 C CA . GLY A 1 100 ? 9.952 -1.123 -18.029 1.00 95.06 100 GLY A CA 1
ATOM 853 C C . GLY A 1 100 ? 8.725 -0.395 -18.577 1.00 95.06 100 GLY A C 1
ATOM 854 O O . GLY A 1 100 ? 8.811 0.814 -18.793 1.00 95.06 100 GLY A O 1
ATOM 855 N N . ALA A 1 101 ? 7.584 -1.070 -18.748 1.00 95.19 101 ALA A N 1
ATOM 856 C CA . ALA A 1 101 ? 6.349 -0.402 -19.154 1.00 95.19 101 ALA A CA 1
ATOM 857 C C . ALA A 1 101 ? 5.860 0.586 -18.069 1.00 95.19 101 ALA A C 1
ATOM 859 O O . ALA A 1 101 ? 6.164 0.412 -16.882 1.00 95.19 101 ALA A O 1
ATOM 860 N N . PRO A 1 102 ? 5.107 1.638 -18.430 1.00 92.81 102 PRO A N 1
ATOM 861 C CA . PRO A 1 102 ? 4.427 2.476 -17.449 1.00 92.81 102 PRO A CA 1
ATOM 862 C C . PRO A 1 102 ? 3.228 1.740 -16.832 1.00 92.81 102 PRO A C 1
ATOM 864 O O . PRO A 1 102 ? 2.618 0.878 -17.461 1.00 92.81 102 PRO A O 1
ATOM 867 N N . LEU A 1 103 ? 2.849 2.119 -15.608 1.00 91.00 103 LEU A N 1
ATOM 868 C CA . LEU A 1 103 ? 1.565 1.713 -15.029 1.00 91.00 103 LEU A CA 1
ATOM 869 C C . LEU A 1 103 ? 0.457 2.697 -15.441 1.00 91.00 103 LEU A C 1
ATOM 871 O O . LEU A 1 103 ? 0.705 3.911 -15.459 1.00 91.00 103 LEU A O 1
ATOM 875 N N . PRO A 1 104 ? -0.779 2.220 -15.687 1.00 79.88 104 PRO A N 1
ATOM 876 C CA . PRO A 1 104 ? -1.917 3.088 -15.983 1.00 79.88 104 PRO A CA 1
ATOM 877 C C . PRO A 1 104 ? -2.120 4.158 -14.900 1.00 79.88 104 PRO A C 1
ATOM 879 O O . PRO A 1 104 ? -1.989 3.892 -13.702 1.00 79.88 104 PRO A O 1
ATOM 882 N N . GLY A 1 105 ? -2.403 5.398 -15.312 1.00 74.69 105 GLY A N 1
ATOM 883 C CA . GLY A 1 105 ? -2.577 6.529 -14.386 1.00 74.69 105 GLY A CA 1
ATOM 884 C C . GLY A 1 105 ? -1.278 7.054 -13.745 1.00 74.69 105 GLY A C 1
ATOM 885 O O . GLY A 1 105 ? -1.329 7.929 -12.870 1.00 74.69 105 GLY A O 1
ATOM 886 N N . ARG A 1 106 ? -0.113 6.541 -14.168 1.00 64.38 106 ARG A N 1
ATOM 887 C CA . ARG A 1 106 ? 1.236 7.004 -13.785 1.00 64.38 106 ARG A CA 1
ATOM 888 C C . ARG A 1 106 ? 2.120 7.391 -14.975 1.00 64.38 106 ARG A C 1
ATOM 890 O O . ARG A 1 106 ? 3.321 7.539 -14.818 1.00 64.38 106 ARG A O 1
ATOM 897 N N . GLU A 1 107 ? 1.534 7.643 -16.139 1.00 57.06 107 GLU A N 1
ATOM 898 C CA . GLU A 1 107 ? 2.259 7.887 -17.399 1.00 57.06 107 GLU A CA 1
ATOM 899 C C . GLU A 1 107 ? 3.195 9.114 -17.393 1.00 57.06 107 GLU A C 1
ATOM 901 O O . GLU A 1 107 ? 4.009 9.267 -18.296 1.00 57.06 107 GLU A O 1
ATOM 906 N N . ARG A 1 108 ? 3.093 9.993 -16.387 1.00 43.50 108 ARG A N 1
ATOM 907 C CA . ARG A 1 108 ? 3.933 11.196 -16.229 1.00 43.50 108 ARG A CA 1
ATOM 908 C C . ARG A 1 108 ? 4.557 11.338 -14.832 1.00 43.50 108 ARG A C 1
ATOM 910 O O . ARG A 1 108 ? 4.904 12.452 -14.449 1.00 43.50 108 ARG A O 1
ATOM 917 N N . GLY A 1 109 ? 4.569 10.262 -14.042 1.00 40.44 109 GLY A N 1
ATOM 918 C CA . GLY A 1 109 ? 5.013 10.269 -12.642 1.00 40.44 109 GLY A CA 1
ATOM 919 C C . GLY A 1 109 ? 6.430 9.766 -12.456 1.00 40.44 109 GLY A C 1
ATOM 920 O O . GLY A 1 109 ? 6.797 8.812 -13.172 1.00 40.44 109 GLY A O 1
#

Radius of gyration: 13.6 Å; chains: 1; bounding box: 34×26×34 Å

Organism: NCBI:txid52697

Sequence (109 aa):
MLVMAERVMFIQLKTGHSTDKGPAWISRVRFNRSWKTAYWHGRTLRRWPGLFDANFYDVESREEYWLSGPRRDQADTRYSIIRPKVDDDVREMYEAFLRGAPLPGRERG

pLDDT: mean 92.73, st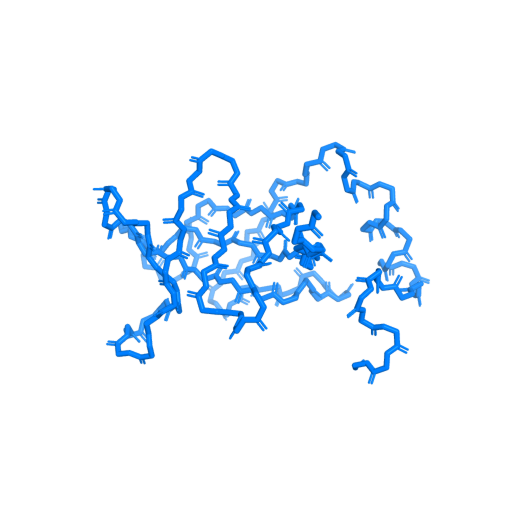d 11.71, range [40.44, 98.75]

Foldseek 3Di:
DQDWDKFFKKKFFDVPDPQRPGAIEGDIWTAHPVNQWIADPNFIWGADPPDDPAGIATPPPRTGMHIDHQDLVRPRGDRDNDHHHYDPVCVVVNVVVVVPDDIPPRPPD

Secondary structure (DSSP, 8-state):
---PEEEEEEEEE-TT-GGG-S-EEEEEEEE-TTSSEEEETTEEEEE-TT-SS-SEEETTT--EEEEEPPPTTS---SS--PPPEEPHHHHHHHHHHHTTPPPTT-TT-